Protein AF-A0A4Y9Z5C4-F1 (afdb_monomer_lite)

Sequence (108 aa):
MASADLVLRWVYPPEDTNPDRRTFNIIQIVEESPEPVEMYKFQHPNTGTNTGVTIVSRKNAATQRWEPAIQIDWLSDHTANVGFGTAERVHMRELRKMKKQSSKCGPP

Structure (mmCIF, N/CA/C/O backbone):
data_AF-A0A4Y9Z5C4-F1
#
_entry.id   AF-A0A4Y9Z5C4-F1
#
loop_
_atom_site.group_PDB
_atom_site.id
_atom_site.type_symbol
_atom_site.label_atom_id
_atom_site.label_alt_id
_atom_site.label_comp_id
_atom_site.label_asym_id
_atom_site.label_entity_id
_atom_site.label_seq_id
_atom_site.pdbx_PDB_ins_code
_atom_site.Cartn_x
_atom_site.Cartn_y
_atom_site.Cartn_z
_atom_site.occupancy
_atom_site.B_iso_or_equiv
_atom_site.auth_seq_id
_atom_site.auth_comp_id
_atom_site.auth_asym_id
_atom_site.auth_atom_id
_atom_site.pdbx_PDB_model_num
ATOM 1 N N . MET A 1 1 ? -3.571 -3.874 31.826 1.00 38.16 1 MET A N 1
ATOM 2 C CA . MET A 1 1 ? -4.755 -3.664 30.971 1.00 38.16 1 MET A CA 1
ATOM 3 C C . MET A 1 1 ? -4.711 -4.730 29.897 1.00 38.16 1 MET A C 1
ATOM 5 O O . MET A 1 1 ? -3.664 -4.858 29.275 1.00 38.16 1 MET A O 1
ATOM 9 N N . ALA A 1 2 ? -5.752 -5.550 29.756 1.00 46.72 2 ALA A N 1
ATOM 10 C CA . ALA A 1 2 ? -5.833 -6.469 28.624 1.00 46.72 2 ALA A CA 1
ATOM 11 C C . ALA A 1 2 ? -5.904 -5.610 27.355 1.00 46.72 2 ALA A C 1
ATOM 13 O O . ALA A 1 2 ? -6.777 -4.749 27.257 1.00 46.72 2 ALA A O 1
ATOM 14 N N . SER A 1 3 ? -4.932 -5.747 26.454 1.00 58.12 3 SER A N 1
ATOM 15 C CA . SER A 1 3 ? -5.020 -5.098 25.149 1.00 58.12 3 SER A CA 1
ATOM 16 C C . SER A 1 3 ? -6.223 -5.695 24.433 1.00 58.12 3 SER A C 1
ATOM 18 O O . SER A 1 3 ? -6.284 -6.914 24.300 1.00 58.12 3 SER A O 1
ATOM 20 N N . ALA A 1 4 ? -7.173 -4.867 24.005 1.00 71.69 4 ALA A N 1
ATOM 21 C CA . ALA A 1 4 ? -8.221 -5.337 23.111 1.00 71.69 4 ALA A CA 1
ATOM 22 C C . ALA A 1 4 ? -7.567 -5.882 21.831 1.00 71.69 4 ALA A C 1
ATOM 24 O O . ALA A 1 4 ? -6.656 -5.248 21.283 1.00 71.69 4 ALA A O 1
ATOM 25 N N . ASP A 1 5 ? -8.000 -7.057 21.384 1.00 81.38 5 ASP A N 1
ATOM 26 C CA . ASP A 1 5 ? -7.464 -7.670 20.175 1.00 81.38 5 ASP A CA 1
ATOM 27 C C . ASP A 1 5 ? -7.837 -6.824 18.952 1.00 81.38 5 ASP A C 1
ATOM 29 O O . ASP A 1 5 ? -8.991 -6.454 18.734 1.00 81.38 5 ASP A O 1
ATOM 33 N N . LEU A 1 6 ? -6.837 -6.494 18.132 1.00 84.38 6 LEU A N 1
ATOM 34 C CA . LEU A 1 6 ? -7.045 -5.755 16.892 1.00 84.38 6 LEU A CA 1
ATOM 35 C C . LEU A 1 6 ? -7.343 -6.742 15.759 1.00 84.38 6 LEU A C 1
ATOM 37 O O . LEU A 1 6 ? -6.433 -7.375 15.220 1.00 84.38 6 LEU A O 1
ATOM 41 N N . VAL A 1 7 ? -8.611 -6.845 15.363 1.00 90.25 7 VAL A N 1
ATOM 42 C CA . VAL A 1 7 ? -9.024 -7.685 14.233 1.00 90.25 7 VAL A CA 1
ATOM 43 C C . VAL A 1 7 ? -9.019 -6.860 12.948 1.00 90.25 7 VAL A C 1
ATOM 45 O O . VAL A 1 7 ? -9.809 -5.931 12.782 1.00 90.25 7 VAL A O 1
ATOM 48 N N . LEU A 1 8 ? -8.133 -7.207 12.015 1.00 92.56 8 LEU A N 1
ATOM 49 C CA . LEU A 1 8 ? -8.051 -6.583 10.694 1.00 92.56 8 LEU A CA 1
ATOM 50 C C . LEU A 1 8 ? -8.609 -7.514 9.621 1.00 92.56 8 LEU A C 1
ATOM 52 O O . LEU A 1 8 ? -8.365 -8.720 9.637 1.00 92.56 8 LEU A O 1
ATOM 56 N N . ARG A 1 9 ? -9.327 -6.943 8.654 1.00 93.75 9 ARG A N 1
ATOM 57 C CA . ARG A 1 9 ? -9.855 -7.653 7.489 1.00 93.75 9 ARG A CA 1
ATOM 58 C C . ARG A 1 9 ? -9.365 -7.001 6.201 1.00 93.75 9 ARG A C 1
ATOM 60 O O . ARG A 1 9 ? -9.500 -5.793 6.013 1.00 93.75 9 ARG A O 1
ATOM 67 N N . TRP A 1 10 ? -8.841 -7.833 5.306 1.00 95.06 10 TRP A N 1
ATOM 68 C CA . TRP A 1 10 ? -8.432 -7.460 3.957 1.00 95.06 10 TRP A CA 1
ATOM 69 C C . TRP A 1 10 ? -9.608 -7.679 3.014 1.00 95.06 10 TRP A C 1
ATOM 71 O O . TRP A 1 10 ? -10.166 -8.773 2.957 1.00 95.06 10 TRP A O 1
ATOM 81 N N . VAL A 1 11 ? -10.005 -6.626 2.308 1.00 94.25 11 VAL A N 1
ATOM 82 C CA . VAL A 1 11 ? -11.149 -6.633 1.395 1.00 94.25 11 VAL A CA 1
ATOM 83 C C . VAL A 1 11 ? -10.642 -6.364 -0.010 1.00 94.25 11 VAL A C 1
ATOM 85 O O . VAL A 1 11 ? -10.153 -5.273 -0.300 1.00 94.25 11 VAL A O 1
ATOM 88 N N . TYR A 1 12 ? -10.759 -7.365 -0.871 1.00 92.06 12 TYR A N 1
ATOM 89 C CA . TYR A 1 12 ? -10.395 -7.266 -2.278 1.00 92.06 12 TYR A CA 1
ATOM 90 C C . TYR A 1 12 ? -11.619 -6.848 -3.103 1.00 92.06 12 TYR A C 1
ATOM 92 O O . TYR A 1 12 ? -12.742 -7.215 -2.742 1.00 92.06 12 TYR A O 1
ATOM 100 N N . PRO A 1 13 ? -11.438 -6.058 -4.174 1.00 88.81 13 PRO A N 1
ATOM 101 C CA . PRO A 1 13 ? -12.516 -5.779 -5.109 1.00 88.81 13 PRO A CA 1
ATOM 102 C C . PRO A 1 13 ? -12.970 -7.073 -5.813 1.00 88.81 13 PRO A C 1
ATOM 104 O O . PRO A 1 13 ? -12.198 -8.032 -5.890 1.00 88.81 13 PRO A O 1
ATOM 107 N N . PRO A 1 14 ? -14.202 -7.102 -6.347 1.00 87.00 14 PRO A N 1
ATOM 108 C CA . PRO A 1 14 ? -14.648 -8.172 -7.234 1.00 87.00 14 PRO A CA 1
ATOM 109 C C . PRO A 1 14 ? -13.709 -8.334 -8.442 1.00 87.00 14 PRO A C 1
ATOM 111 O O . PRO A 1 14 ? -13.205 -7.337 -8.976 1.00 87.00 14 PRO A O 1
ATOM 114 N N . GLU A 1 15 ? -13.474 -9.579 -8.874 1.00 80.81 15 GLU A N 1
ATOM 115 C CA . GLU A 1 15 ? -12.528 -9.901 -9.960 1.00 80.81 15 GLU A CA 1
ATOM 116 C C . GLU A 1 15 ? -12.898 -9.227 -11.291 1.00 80.81 15 GLU A C 1
ATOM 118 O O . GLU A 1 15 ? -12.019 -8.866 -12.071 1.00 80.81 15 GLU A O 1
ATOM 123 N N . ASP A 1 16 ? -14.190 -8.998 -11.520 1.00 80.44 16 ASP A N 1
ATOM 124 C CA . ASP A 1 16 ? -14.749 -8.296 -12.677 1.00 80.44 16 ASP A CA 1
ATOM 125 C C . ASP A 1 16 ? -14.403 -6.798 -12.716 1.00 80.44 16 ASP A C 1
ATOM 127 O O . ASP A 1 16 ? -14.379 -6.203 -13.793 1.00 80.44 16 ASP A O 1
ATOM 131 N N . THR A 1 17 ? -14.102 -6.181 -11.568 1.00 81.19 17 THR A N 1
ATOM 132 C CA . THR A 1 17 ? -13.799 -4.744 -11.482 1.00 81.19 17 THR A CA 1
ATOM 133 C C . THR A 1 17 ? -12.297 -4.467 -11.544 1.00 81.19 17 THR A C 1
ATOM 135 O O . THR A 1 17 ? -11.846 -3.604 -12.299 1.00 81.19 17 THR A O 1
ATOM 138 N N . ASN A 1 18 ? -11.503 -5.165 -10.727 1.00 78.25 18 ASN A N 1
ATOM 139 C CA . ASN A 1 18 ? -10.045 -5.075 -10.766 1.00 78.25 18 ASN A CA 1
ATOM 140 C C . ASN A 1 18 ? -9.433 -6.389 -10.253 1.00 78.25 18 ASN A C 1
ATOM 142 O O . ASN A 1 18 ? -9.411 -6.603 -9.041 1.00 78.25 18 ASN A O 1
ATOM 146 N N . PRO A 1 19 ? -8.912 -7.254 -11.139 1.00 79.38 19 PRO A N 1
ATOM 147 C CA . PRO A 1 19 ? -8.345 -8.539 -10.738 1.00 79.38 19 PRO A CA 1
ATOM 148 C C . PRO A 1 19 ? -6.978 -8.404 -10.044 1.00 79.38 19 PRO A C 1
ATOM 150 O O . PRO A 1 19 ? -6.445 -9.392 -9.532 1.00 79.38 19 PRO A O 1
ATOM 153 N N . ASP A 1 20 ? -6.374 -7.208 -10.027 1.00 85.81 20 ASP A N 1
ATOM 154 C CA . ASP A 1 20 ? -5.058 -7.016 -9.432 1.00 85.81 20 ASP A CA 1
ATOM 155 C C . ASP A 1 20 ? -5.118 -7.091 -7.899 1.00 85.81 20 ASP A C 1
ATOM 157 O O . ASP A 1 20 ? -5.675 -6.227 -7.216 1.00 85.81 20 ASP A O 1
ATOM 161 N N . ARG A 1 21 ? -4.457 -8.113 -7.344 1.00 86.81 21 ARG A N 1
ATOM 162 C CA . ARG A 1 21 ? -4.384 -8.388 -5.899 1.00 86.81 21 ARG A CA 1
ATOM 16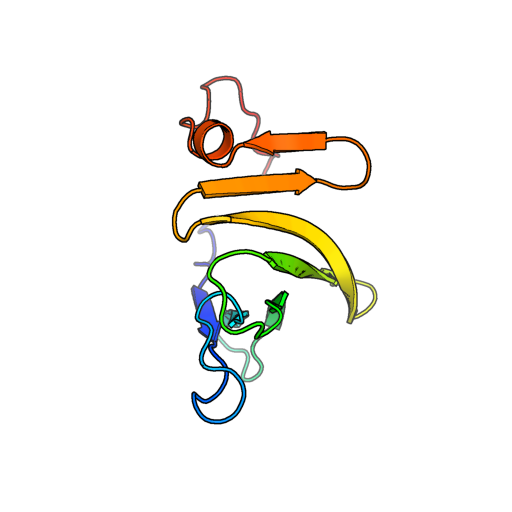3 C C . ARG A 1 21 ? -3.660 -7.309 -5.089 1.00 86.81 21 ARG A C 1
ATOM 165 O O . ARG A 1 21 ? -3.690 -7.352 -3.862 1.00 86.81 21 ARG A O 1
ATOM 172 N N . ARG A 1 22 ? -2.989 -6.354 -5.732 1.00 89.25 22 ARG A N 1
ATOM 173 C CA . ARG A 1 22 ? -2.380 -5.176 -5.095 1.00 89.25 22 ARG A CA 1
ATOM 174 C C . ARG A 1 22 ? -3.412 -4.070 -4.858 1.00 89.25 22 ARG A C 1
ATOM 176 O O . ARG A 1 22 ? -3.102 -3.101 -4.170 1.00 89.25 22 ARG A O 1
ATOM 183 N N . THR A 1 23 ? -4.630 -4.221 -5.380 1.00 91.81 23 THR A N 1
ATOM 184 C CA . THR A 1 23 ? -5.778 -3.370 -5.062 1.00 91.81 23 THR A CA 1
ATOM 185 C C . THR A 1 23 ? -6.615 -4.030 -3.976 1.00 91.81 23 THR A C 1
ATOM 187 O O . THR A 1 23 ? -7.230 -5.067 -4.200 1.00 91.81 23 THR A O 1
ATOM 190 N N . PHE A 1 24 ? -6.636 -3.444 -2.783 1.00 94.38 24 PHE A N 1
ATOM 191 C CA . PHE A 1 24 ? -7.419 -3.941 -1.651 1.00 94.38 24 PHE A CA 1
ATOM 192 C C . PHE A 1 24 ? -7.569 -2.867 -0.573 1.00 94.38 24 PHE A C 1
ATOM 194 O O . PHE A 1 24 ? -6.813 -1.896 -0.522 1.00 94.38 24 PHE A O 1
ATOM 201 N N . ASN A 1 25 ? -8.521 -3.066 0.331 1.00 95.00 25 ASN A N 1
ATOM 202 C CA . ASN A 1 25 ? -8.736 -2.216 1.495 1.00 95.00 25 ASN A CA 1
ATOM 203 C C . ASN A 1 25 ? -8.420 -2.991 2.776 1.00 95.00 25 ASN A C 1
ATOM 205 O O . ASN A 1 25 ? -8.618 -4.204 2.843 1.00 95.00 25 ASN A O 1
ATOM 209 N N . ILE A 1 26 ? -7.971 -2.282 3.808 1.00 94.81 26 ILE A N 1
ATOM 210 C CA . ILE A 1 26 ? -7.833 -2.813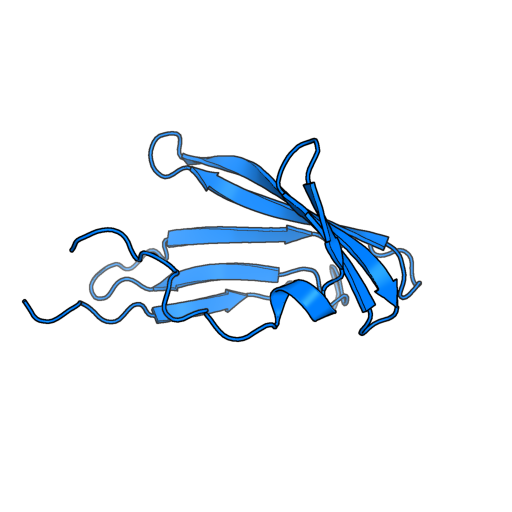 5.165 1.00 94.81 26 ILE A CA 1
ATOM 211 C C . ILE A 1 26 ? -8.856 -2.106 6.041 1.00 94.81 26 ILE A C 1
ATOM 213 O O . ILE A 1 26 ? -8.865 -0.873 6.126 1.00 94.81 26 ILE A O 1
ATOM 217 N N . ILE A 1 27 ? -9.693 -2.898 6.700 1.00 94.88 27 ILE A N 1
ATOM 218 C CA . ILE A 1 27 ? -10.681 -2.423 7.663 1.00 94.88 27 ILE A CA 1
ATOM 219 C C . ILE A 1 27 ? -10.438 -3.082 9.022 1.00 94.88 27 ILE A C 1
ATOM 221 O O . ILE A 1 27 ? -10.006 -4.233 9.089 1.00 94.88 27 ILE A O 1
ATOM 225 N N . GLN A 1 28 ? -10.729 -2.363 10.095 1.00 91.88 28 GLN A N 1
ATOM 226 C CA . GLN A 1 28 ? -10.742 -2.881 11.454 1.00 91.88 28 GLN A CA 1
ATOM 227 C C . GLN A 1 28 ? -12.155 -3.336 11.812 1.00 91.88 28 GLN A C 1
ATOM 229 O O . GLN A 1 28 ? -13.130 -2.618 11.582 1.00 91.88 28 GLN A O 1
ATOM 234 N N . ILE A 1 29 ? -12.256 -4.529 12.388 1.00 90.25 29 ILE A N 1
ATOM 235 C CA . ILE A 1 29 ? -13.480 -5.036 12.997 1.00 90.25 29 ILE A CA 1
ATOM 236 C C . ILE A 1 29 ? -13.396 -4.705 14.484 1.00 90.25 29 ILE A C 1
ATOM 238 O O . ILE A 1 29 ? -12.465 -5.133 15.163 1.00 90.25 29 ILE A O 1
ATOM 242 N N . VAL A 1 30 ? -14.335 -3.897 14.964 1.00 86.69 30 VAL A N 1
ATOM 243 C CA . VAL A 1 30 ? -14.433 -3.527 16.376 1.00 86.69 30 VAL A CA 1
ATOM 244 C C . VAL A 1 30 ? -15.518 -4.399 16.990 1.00 86.69 30 VAL A C 1
ATOM 246 O O . VAL A 1 30 ? -16.642 -4.422 16.490 1.00 86.69 30 VAL A O 1
ATOM 249 N N . GLU A 1 31 ? -15.163 -5.150 18.031 1.00 77.25 31 GLU A N 1
ATOM 250 C CA . GLU A 1 31 ? -16.127 -5.942 18.794 1.00 77.25 31 GLU A CA 1
ATOM 251 C C . GLU A 1 31 ? -17.235 -5.012 19.313 1.00 77.25 31 GLU A C 1
ATOM 253 O O . GLU A 1 31 ? -16.959 -3.881 19.705 1.00 77.25 31 GLU A O 1
ATOM 258 N N . GLU A 1 32 ? -18.494 -5.449 19.228 1.00 80.19 32 GLU A N 1
ATOM 259 C CA . GLU A 1 32 ? -19.691 -4.660 19.583 1.00 80.19 32 GLU A CA 1
ATOM 260 C C . GLU A 1 32 ? -20.054 -3.489 18.642 1.00 80.19 32 GLU A C 1
ATOM 262 O O . GLU A 1 32 ? -21.107 -2.876 18.820 1.00 80.19 32 GLU A O 1
ATOM 267 N N . SER A 1 33 ? -19.270 -3.212 17.590 1.00 80.44 33 SER A N 1
ATOM 268 C CA . SER A 1 33 ? -19.660 -2.268 16.532 1.00 80.44 33 SER A CA 1
ATOM 269 C C . SER A 1 33 ? -20.216 -3.005 15.308 1.00 80.44 33 SER A C 1
ATOM 271 O O . SER A 1 33 ? -19.533 -3.870 14.753 1.00 80.44 33 SER A O 1
ATOM 273 N N . PRO A 1 34 ? -21.412 -2.647 14.806 1.00 78.44 34 PRO A N 1
ATOM 274 C CA . PRO A 1 34 ? -21.910 -3.182 13.539 1.00 78.44 34 PRO A CA 1
ATOM 275 C C . PRO A 1 34 ? -21.145 -2.624 12.328 1.00 78.44 34 PRO A C 1
ATOM 277 O O . PRO A 1 34 ? -21.160 -3.233 11.257 1.00 78.44 34 PRO A O 1
ATOM 280 N N . GLU A 1 35 ? -20.471 -1.481 12.481 1.00 85.00 35 GLU A N 1
ATOM 281 C CA . GLU A 1 35 ? -19.760 -0.811 11.396 1.00 85.00 35 GLU A CA 1
ATOM 282 C C . GLU A 1 35 ? -18.245 -1.042 11.497 1.00 85.00 35 GLU A C 1
ATOM 284 O O . GLU A 1 35 ? -17.636 -0.711 12.523 1.00 85.00 35 GLU A O 1
ATOM 289 N N . PRO A 1 36 ? -17.607 -1.596 10.446 1.00 86.56 36 PRO A N 1
ATOM 290 C CA . PRO A 1 36 ? -16.160 -1.721 10.400 1.00 86.56 36 PRO A CA 1
ATOM 291 C C . PRO A 1 36 ? -15.510 -0.357 10.147 1.00 86.56 36 PRO A C 1
ATOM 293 O O . PRO A 1 36 ? -16.006 0.460 9.371 1.00 86.56 36 PRO A O 1
ATOM 296 N N . VAL A 1 37 ? -14.343 -0.132 10.745 1.00 90.31 37 VAL A N 1
ATOM 297 C CA . VAL A 1 37 ? -13.593 1.116 10.574 1.00 90.31 37 VAL A CA 1
ATOM 298 C C . VAL A 1 37 ? -12.622 0.966 9.409 1.00 90.31 37 VAL A C 1
ATOM 300 O O . VAL A 1 37 ? -11.692 0.163 9.449 1.00 90.31 37 VAL A O 1
ATOM 303 N N . GLU A 1 38 ? -12.811 1.742 8.348 1.00 92.06 38 GLU A N 1
ATOM 304 C CA . GLU A 1 38 ? -11.870 1.768 7.226 1.00 92.06 38 GLU A CA 1
ATOM 305 C C . GLU A 1 38 ? -10.535 2.405 7.635 1.00 92.06 38 GLU A C 1
ATOM 307 O O . GLU A 1 38 ? -10.516 3.520 8.153 1.00 92.06 38 GLU A O 1
ATOM 312 N N . MET A 1 39 ? -9.415 1.729 7.363 1.00 93.12 39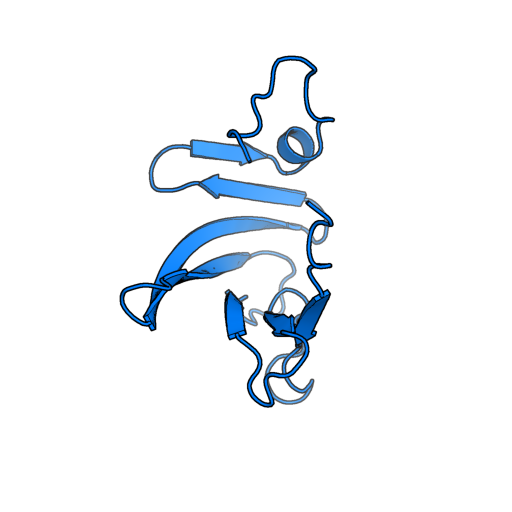 MET A N 1
ATOM 313 C CA . MET A 1 39 ? -8.086 2.201 7.769 1.00 93.12 39 MET A CA 1
ATOM 314 C C . MET A 1 39 ? -7.197 2.561 6.583 1.00 93.12 39 MET A C 1
ATOM 316 O O . MET A 1 39 ? -6.657 3.667 6.521 1.00 93.12 39 MET A O 1
ATOM 320 N N . TYR A 1 40 ? -7.042 1.633 5.637 1.00 95.12 40 TYR A N 1
ATOM 321 C CA . TYR A 1 40 ? -6.134 1.787 4.502 1.00 95.12 40 TYR A CA 1
ATOM 322 C C . TYR A 1 40 ? -6.787 1.368 3.195 1.00 95.12 40 TYR A C 1
ATOM 324 O O . TYR A 1 40 ? -7.613 0.457 3.159 1.00 95.12 40 TYR A O 1
ATOM 332 N N . LYS A 1 41 ? -6.358 2.010 2.114 1.00 94.75 41 LYS A N 1
ATOM 333 C CA . LYS A 1 41 ? -6.774 1.712 0.750 1.00 94.75 41 LYS A CA 1
ATOM 334 C C . LYS A 1 41 ? -5.547 1.621 -0.142 1.00 94.75 41 LYS A C 1
ATOM 336 O O . LYS A 1 41 ? -4.765 2.565 -0.206 1.00 94.75 41 LYS A O 1
ATOM 341 N N . PHE A 1 42 ? -5.394 0.494 -0.822 1.00 94.56 42 PHE A N 1
ATOM 342 C CA . PHE A 1 42 ? -4.344 0.227 -1.794 1.00 94.56 42 PHE A CA 1
ATOM 343 C C . PHE A 1 42 ? -4.975 0.241 -3.179 1.00 94.56 42 PHE A C 1
ATOM 345 O O . PHE A 1 42 ? -5.962 -0.454 -3.423 1.00 94.56 42 PHE A O 1
ATOM 352 N N . GLN A 1 43 ? -4.432 1.054 -4.079 1.00 92.94 43 GLN A N 1
ATOM 353 C CA . GLN A 1 43 ? -4.923 1.167 -5.449 1.00 92.94 43 GLN A CA 1
ATOM 354 C C . GLN A 1 43 ? -3.774 0.945 -6.417 1.00 92.94 43 GLN A C 1
ATOM 356 O O . GLN A 1 43 ? -2.844 1.752 -6.466 1.00 92.94 43 GLN A O 1
ATOM 361 N N . HIS A 1 44 ? -3.853 -0.143 -7.181 1.00 90.56 44 HIS A N 1
ATOM 362 C CA . HIS A 1 44 ? -2.934 -0.431 -8.270 1.00 90.56 44 HIS A CA 1
ATOM 363 C C . HIS A 1 44 ? -3.631 -0.185 -9.614 1.00 90.56 44 HIS A C 1
ATOM 365 O O . HIS A 1 44 ? -4.757 -0.660 -9.807 1.00 90.56 44 HIS A O 1
ATOM 371 N N . PRO A 1 45 ? -3.012 0.564 -10.543 1.00 86.50 45 PRO A N 1
ATOM 372 C CA . PRO A 1 45 ? -3.559 0.727 -11.878 1.00 86.50 45 PRO A CA 1
ATOM 373 C C . PRO A 1 45 ? -3.513 -0.620 -12.605 1.00 86.50 45 PRO A C 1
ATOM 375 O O . PRO A 1 45 ? -2.477 -1.277 -12.637 1.00 86.50 45 PRO A O 1
ATOM 378 N N . ASN A 1 46 ? -4.631 -1.028 -13.202 1.00 77.56 46 ASN A N 1
ATOM 379 C CA . ASN A 1 46 ? -4.678 -2.245 -14.004 1.00 77.56 46 ASN A CA 1
ATOM 380 C C . ASN A 1 46 ? -4.079 -1.962 -15.390 1.00 77.56 46 ASN A C 1
ATOM 382 O O . ASN A 1 46 ? -4.791 -1.601 -16.325 1.00 77.56 46 ASN A O 1
ATOM 386 N N . THR A 1 47 ? -2.754 -2.052 -15.501 1.00 72.38 47 THR A N 1
ATOM 387 C CA . THR A 1 47 ? -2.022 -1.817 -16.757 1.00 72.38 47 THR A CA 1
ATOM 388 C C . THR A 1 47 ? -1.760 -3.101 -17.546 1.00 72.38 47 THR A C 1
ATOM 390 O O . THR A 1 47 ? -1.151 -3.040 -18.611 1.00 72.38 47 THR A O 1
ATOM 393 N N . GLY A 1 48 ? -2.183 -4.268 -17.039 1.00 72.50 48 GLY A N 1
ATOM 394 C CA . GLY A 1 48 ? -1.854 -5.576 -17.621 1.00 72.50 48 GLY A CA 1
ATOM 395 C C . GLY A 1 48 ? -0.365 -5.941 -17.533 1.00 72.50 48 GLY A C 1
ATOM 396 O O . GLY A 1 48 ? 0.074 -6.908 -18.151 1.00 72.50 48 GLY A O 1
ATOM 397 N N . THR A 1 49 ? 0.419 -5.164 -16.782 1.00 76.38 49 THR A N 1
ATOM 398 C CA . THR A 1 49 ? 1.853 -5.362 -16.568 1.00 76.38 49 THR A CA 1
ATOM 399 C C . THR A 1 49 ? 2.139 -5.524 -15.086 1.00 76.38 49 THR A C 1
ATOM 401 O O . THR A 1 49 ? 1.506 -4.892 -14.250 1.00 76.38 49 THR A O 1
ATOM 404 N N . ASN A 1 50 ? 3.170 -6.294 -14.748 1.00 75.94 50 ASN A N 1
ATOM 405 C CA . ASN A 1 50 ? 3.538 -6.531 -13.347 1.00 75.94 50 ASN A CA 1
ATOM 406 C C . ASN A 1 50 ? 4.279 -5.337 -12.712 1.00 75.94 50 ASN A C 1
ATOM 408 O O . ASN A 1 50 ? 4.619 -5.370 -11.526 1.00 75.94 50 ASN A O 1
ATOM 412 N N . THR A 1 51 ? 4.528 -4.282 -13.489 1.00 84.12 51 THR A N 1
ATOM 413 C CA . THR A 1 51 ? 5.093 -2.997 -13.073 1.00 84.12 51 THR A CA 1
ATOM 414 C C . THR A 1 51 ? 3.993 -1.960 -12.891 1.00 84.12 51 THR A C 1
ATOM 416 O O . THR A 1 51 ? 2.967 -2.004 -13.563 1.00 84.12 51 THR A O 1
ATOM 419 N N . GLY A 1 52 ? 4.219 -0.998 -12.002 1.00 87.50 52 GLY A N 1
ATOM 420 C CA . GLY A 1 52 ? 3.264 0.078 -11.772 1.00 87.50 52 GLY A CA 1
ATOM 421 C C . GLY A 1 52 ? 3.398 0.685 -10.387 1.00 87.50 52 GLY A C 1
ATOM 422 O O . GLY A 1 52 ? 4.129 0.187 -9.531 1.00 87.50 52 GLY A O 1
ATOM 423 N N . VAL A 1 53 ? 2.661 1.765 -10.164 1.00 91.12 53 VAL A N 1
ATOM 424 C CA . VAL A 1 53 ? 2.674 2.495 -8.899 1.00 91.12 53 VAL A CA 1
ATOM 425 C C . VAL A 1 53 ? 1.414 2.164 -8.117 1.00 91.12 53 VAL A C 1
ATOM 427 O O . VAL A 1 53 ? 0.314 2.456 -8.571 1.00 91.12 53 VAL A O 1
ATOM 430 N N . THR A 1 54 ? 1.563 1.581 -6.929 1.00 92.88 54 THR A N 1
ATOM 431 C CA . THR A 1 54 ? 0.440 1.436 -5.990 1.00 92.88 54 THR A CA 1
ATOM 432 C C . THR A 1 54 ? 0.400 2.638 -5.076 1.00 92.88 54 THR A C 1
ATOM 434 O O . THR A 1 54 ? 1.378 2.921 -4.381 1.00 92.88 54 THR A O 1
ATOM 437 N N . ILE A 1 55 ? -0.735 3.322 -5.051 1.00 93.50 55 ILE A N 1
ATOM 438 C CA . ILE A 1 55 ? -0.974 4.412 -4.113 1.00 93.50 55 ILE A CA 1
ATOM 439 C C . ILE A 1 55 ? -1.643 3.819 -2.880 1.00 93.50 55 ILE A C 1
ATOM 441 O O . ILE A 1 55 ? -2.649 3.113 -2.984 1.00 93.50 55 ILE A O 1
ATOM 445 N N . VAL A 1 56 ? -1.071 4.102 -1.714 1.00 94.62 56 VAL A N 1
ATOM 446 C CA . VAL A 1 56 ? -1.631 3.719 -0.424 1.00 94.62 56 VAL A CA 1
ATOM 447 C C . VAL A 1 56 ? -2.163 4.968 0.254 1.00 94.62 56 VAL A C 1
ATOM 449 O O . VAL A 1 56 ? -1.410 5.893 0.575 1.00 94.62 56 VAL A O 1
ATOM 452 N N . SER A 1 57 ? -3.463 4.983 0.504 1.00 94.88 57 SER A N 1
ATOM 453 C CA . SER A 1 57 ? -4.124 6.025 1.275 1.00 94.88 57 SER A CA 1
ATOM 454 C C . SER A 1 57 ? -4.476 5.515 2.666 1.00 94.88 57 SER A C 1
ATOM 456 O O . SER A 1 57 ? -4.865 4.360 2.834 1.00 94.88 57 SER A O 1
ATOM 458 N N . ARG A 1 58 ? -4.362 6.384 3.668 1.00 94.19 58 ARG A N 1
ATOM 459 C CA . ARG A 1 58 ? -4.832 6.141 5.036 1.00 94.19 58 ARG A CA 1
ATOM 460 C C . ARG A 1 58 ? -6.065 6.993 5.313 1.00 94.19 58 ARG A C 1
ATOM 462 O O . ARG A 1 58 ? -6.135 8.126 4.834 1.00 94.19 58 ARG A O 1
ATOM 469 N N . LYS A 1 59 ? -7.014 6.483 6.093 1.00 92.88 59 LYS A N 1
ATOM 470 C CA . LYS A 1 59 ? -8.148 7.278 6.568 1.00 92.88 59 LYS A CA 1
ATOM 471 C C . LYS A 1 59 ? -7.736 8.030 7.827 1.00 92.88 59 LYS A C 1
ATOM 473 O O . LYS A 1 59 ? -7.275 7.435 8.798 1.00 92.88 59 LYS A O 1
ATOM 478 N N . ASN A 1 60 ? -7.862 9.350 7.805 1.00 90.00 60 ASN A N 1
ATOM 479 C CA . ASN A 1 60 ? -7.601 10.180 8.971 1.00 90.00 60 ASN A CA 1
ATOM 480 C C . ASN A 1 60 ? -8.793 10.078 9.933 1.00 90.00 60 ASN A C 1
ATOM 482 O O . ASN A 1 60 ? -9.911 10.436 9.569 1.00 90.00 60 ASN A O 1
ATOM 486 N N . ALA A 1 61 ? -8.560 9.604 11.158 1.00 85.75 61 ALA A N 1
ATOM 487 C CA . ALA A 1 61 ? -9.625 9.400 12.141 1.00 85.75 61 ALA A CA 1
ATOM 488 C C . ALA A 1 61 ? -10.318 10.709 12.566 1.00 85.75 61 ALA A C 1
ATOM 490 O O . ALA A 1 61 ? -11.513 10.699 12.854 1.00 85.75 61 ALA A O 1
ATOM 491 N N . ALA A 1 62 ? -9.599 11.837 12.562 1.00 89.81 62 ALA A N 1
ATOM 492 C CA . ALA A 1 62 ? -10.144 13.133 12.958 1.00 89.81 62 ALA A CA 1
ATOM 493 C C . ALA A 1 62 ? -10.970 13.789 11.841 1.00 89.81 62 ALA A C 1
ATOM 495 O O . ALA A 1 62 ? -12.016 14.369 12.108 1.00 89.81 62 ALA A O 1
ATOM 496 N N . THR A 1 63 ? -10.514 13.707 10.587 1.00 90.81 63 THR A N 1
ATOM 497 C CA . THR A 1 63 ? -11.175 14.386 9.453 1.00 90.81 63 THR A CA 1
ATOM 498 C C . THR A 1 63 ? -12.070 13.468 8.623 1.00 90.81 63 THR A C 1
ATOM 500 O O . THR A 1 63 ? -12.807 13.956 7.769 1.00 90.81 63 THR A O 1
ATOM 503 N N . GLN A 1 64 ? -11.994 12.151 8.844 1.00 88.69 64 GLN A N 1
ATOM 504 C CA . GLN A 1 64 ? -12.656 11.098 8.063 1.00 88.69 64 GLN A CA 1
ATOM 505 C C . GLN A 1 64 ? -12.321 11.127 6.560 1.00 88.69 64 GLN A C 1
ATOM 507 O O . GLN A 1 64 ? -13.034 10.547 5.741 1.00 88.69 64 GLN A O 1
ATOM 512 N N . ARG A 1 65 ? -11.214 11.779 6.179 1.00 92.75 65 ARG A N 1
ATOM 513 C CA . ARG A 1 65 ? -10.749 11.890 4.789 1.00 92.75 65 ARG A CA 1
ATOM 514 C C . ARG A 1 65 ? -9.623 10.907 4.494 1.00 92.75 65 ARG A C 1
ATOM 516 O O . ARG A 1 65 ? -8.823 10.574 5.367 1.00 92.75 65 ARG A O 1
ATOM 523 N N . TRP A 1 66 ? -9.556 10.478 3.238 1.00 92.69 66 TRP A N 1
ATOM 524 C CA . TRP A 1 66 ? -8.447 9.688 2.717 1.00 92.69 66 TRP A CA 1
ATOM 525 C C . TRP A 1 66 ? -7.268 10.593 2.374 1.00 92.69 66 TRP A C 1
ATOM 527 O O . TRP A 1 66 ? -7.409 11.551 1.618 1.00 92.69 66 TRP A O 1
ATOM 537 N N . GLU A 1 67 ? -6.102 10.263 2.914 1.00 92.56 67 GLU A N 1
ATOM 538 C CA . GLU A 1 67 ? -4.850 10.973 2.671 1.00 92.56 67 GLU A CA 1
ATOM 539 C C . GLU A 1 67 ? -3.837 10.023 2.030 1.00 92.56 67 GLU A C 1
ATOM 541 O O . GLU A 1 67 ? -3.709 8.884 2.493 1.00 92.56 67 GLU A O 1
ATOM 546 N N . PRO A 1 68 ? -3.087 10.452 1.001 1.00 89.81 68 PRO A N 1
ATOM 547 C CA . PRO A 1 68 ? -1.977 9.661 0.487 1.00 89.81 68 PRO A CA 1
ATOM 548 C C . PRO A 1 68 ? -0.912 9.513 1.580 1.00 89.81 68 PRO A C 1
ATOM 550 O O . PRO A 1 68 ? -0.476 10.497 2.175 1.00 89.81 68 PRO A O 1
ATOM 553 N N . ALA A 1 69 ? -0.513 8.276 1.859 1.00 88.94 69 ALA A N 1
ATOM 554 C CA . ALA A 1 69 ? 0.439 7.959 2.919 1.00 88.94 69 ALA A CA 1
ATOM 555 C C . ALA A 1 69 ? 1.738 7.371 2.363 1.00 88.94 69 ALA A C 1
ATOM 557 O O . ALA A 1 69 ? 2.826 7.778 2.768 1.00 88.94 69 ALA A O 1
ATOM 558 N N . ILE A 1 70 ? 1.621 6.395 1.461 1.00 91.00 70 ILE A N 1
ATOM 559 C CA . ILE A 1 70 ? 2.749 5.620 0.941 1.00 91.00 70 ILE A CA 1
ATOM 560 C C . ILE A 1 70 ? 2.556 5.415 -0.561 1.00 91.00 70 ILE A C 1
ATOM 562 O O . ILE A 1 70 ? 1.432 5.271 -1.044 1.00 91.00 70 ILE A O 1
ATOM 566 N N . GLN A 1 71 ? 3.664 5.372 -1.291 1.00 92.75 71 GLN A N 1
ATOM 567 C CA . GLN A 1 71 ? 3.697 4.974 -2.692 1.00 92.75 71 GLN A CA 1
ATOM 568 C C . GLN A 1 71 ? 4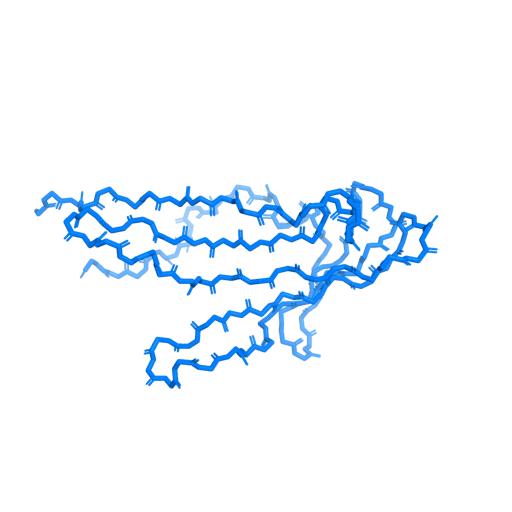.567 3.724 -2.846 1.00 92.75 71 GLN A C 1
ATOM 570 O O . GLN A 1 71 ? 5.638 3.648 -2.253 1.00 92.75 71 GLN A O 1
ATOM 575 N N . ILE A 1 72 ? 4.126 2.733 -3.620 1.00 92.56 72 ILE A N 1
ATOM 576 C CA . ILE A 1 72 ? 4.899 1.514 -3.890 1.00 92.56 72 ILE A CA 1
ATOM 577 C C . ILE A 1 72 ? 5.152 1.421 -5.391 1.00 92.56 72 ILE A C 1
ATOM 579 O O . ILE A 1 72 ? 4.232 1.147 -6.161 1.00 92.56 72 ILE A O 1
ATOM 583 N N . ASP A 1 73 ? 6.400 1.632 -5.789 1.00 93.00 73 ASP A N 1
ATOM 584 C CA . ASP A 1 73 ? 6.867 1.553 -7.168 1.00 93.00 73 ASP A CA 1
ATOM 585 C C . ASP A 1 73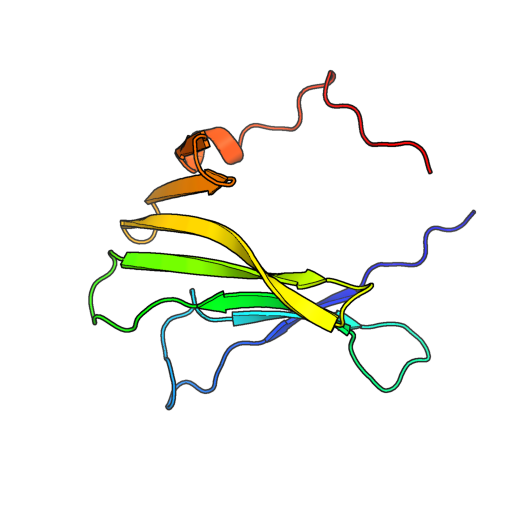 ? 7.334 0.121 -7.461 1.00 93.00 73 ASP A C 1
ATOM 587 O O . ASP A 1 73 ? 8.441 -0.280 -7.082 1.00 93.00 73 ASP A O 1
ATOM 591 N N . TRP A 1 74 ? 6.479 -0.670 -8.107 1.00 91.62 74 TRP A N 1
ATOM 592 C CA . TRP A 1 74 ? 6.756 -2.067 -8.435 1.00 91.62 74 TRP A CA 1
ATOM 593 C C . TRP A 1 74 ? 7.661 -2.185 -9.660 1.00 91.62 74 TRP A C 1
ATOM 595 O O . TRP A 1 74 ? 7.348 -1.683 -10.740 1.00 91.62 74 TRP A O 1
ATOM 605 N N . LEU A 1 75 ? 8.768 -2.905 -9.478 1.00 89.50 75 LEU A N 1
ATOM 606 C CA . LEU A 1 75 ? 9.710 -3.299 -10.528 1.00 89.50 75 LEU A CA 1
ATOM 607 C C . LEU A 1 75 ? 9.367 -4.692 -11.089 1.00 89.50 75 LEU A C 1
ATOM 609 O O . LEU A 1 75 ? 9.704 -5.001 -12.227 1.00 89.50 75 LEU A O 1
ATOM 613 N N . SER A 1 76 ? 8.715 -5.535 -10.283 1.00 86.75 76 SER A N 1
ATOM 614 C CA . SER A 1 76 ? 8.211 -6.875 -10.620 1.00 86.75 76 SER A CA 1
ATOM 615 C C . SER A 1 76 ? 7.146 -7.300 -9.597 1.00 86.75 76 SER A C 1
ATOM 617 O O . SER A 1 76 ? 6.836 -6.535 -8.688 1.00 86.75 76 SER A O 1
ATOM 619 N N . ASP A 1 77 ? 6.643 -8.538 -9.654 1.00 83.81 77 ASP A N 1
ATOM 620 C CA . ASP A 1 77 ? 5.700 -9.078 -8.650 1.00 83.81 77 ASP A CA 1
ATOM 621 C C . ASP A 1 77 ? 6.244 -9.189 -7.231 1.00 83.81 77 ASP A C 1
ATOM 623 O O . ASP A 1 77 ? 5.490 -9.298 -6.262 1.00 83.81 77 ASP A O 1
ATOM 627 N N . HIS A 1 78 ? 7.564 -9.191 -7.092 1.00 83.62 78 HIS A N 1
ATOM 628 C CA . HIS A 1 78 ? 8.222 -9.469 -5.819 1.00 83.62 78 HIS A CA 1
ATOM 629 C C . HIS A 1 78 ? 9.217 -8.386 -5.421 1.00 83.62 78 HIS A C 1
ATOM 631 O O . HIS A 1 78 ? 9.842 -8.476 -4.365 1.00 83.62 78 HIS A O 1
ATOM 637 N N . THR A 1 79 ? 9.404 -7.374 -6.266 1.00 89.50 79 THR A N 1
ATOM 638 C CA . THR A 1 79 ? 10.408 -6.331 -6.079 1.00 89.50 79 THR A CA 1
ATOM 639 C C . THR A 1 79 ? 9.764 -4.970 -6.270 1.00 89.50 79 THR A C 1
ATOM 641 O O . THR A 1 79 ? 9.127 -4.709 -7.288 1.00 89.50 79 THR A O 1
ATOM 644 N N . ALA A 1 80 ? 9.943 -4.093 -5.287 1.00 91.69 80 ALA A N 1
ATOM 645 C CA . ALA A 1 80 ? 9.449 -2.728 -5.343 1.00 91.69 80 ALA A CA 1
ATOM 646 C C . ALA A 1 80 ? 10.314 -1.795 -4.503 1.00 91.69 80 ALA A C 1
ATOM 648 O O . ALA A 1 80 ? 11.004 -2.231 -3.575 1.00 91.69 80 ALA A O 1
ATOM 649 N N . ASN A 1 81 ? 10.205 -0.506 -4.792 1.00 92.56 81 ASN A N 1
ATOM 650 C CA . ASN A 1 81 ? 10.644 0.561 -3.908 1.00 92.56 81 ASN A CA 1
ATOM 651 C C . ASN A 1 81 ? 9.421 1.173 -3.231 1.00 92.56 81 ASN A C 1
ATOM 653 O O . ASN A 1 81 ? 8.400 1.399 -3.870 1.00 92.56 81 ASN A O 1
ATOM 657 N N . VAL A 1 82 ? 9.514 1.431 -1.935 1.00 91.25 82 VAL A N 1
ATOM 658 C CA . VAL A 1 82 ? 8.439 2.036 -1.152 1.00 91.25 82 VAL A CA 1
ATOM 659 C C . VAL A 1 82 ? 8.859 3.445 -0.774 1.00 91.25 82 VAL A C 1
ATOM 661 O O . VAL A 1 82 ? 9.919 3.644 -0.182 1.00 91.25 82 VAL A O 1
ATOM 664 N N . GLY A 1 83 ? 8.036 4.414 -1.147 1.00 90.38 83 GLY A N 1
ATOM 665 C CA . GLY A 1 83 ? 8.174 5.815 -0.797 1.00 90.38 83 GLY A CA 1
ATOM 666 C C . GLY A 1 83 ? 7.369 6.168 0.450 1.00 90.38 83 GLY A C 1
ATOM 667 O O . GLY A 1 83 ? 6.156 5.949 0.474 1.00 90.38 83 GLY A O 1
ATOM 668 N N . PHE A 1 84 ? 8.023 6.754 1.453 1.00 84.06 84 PHE A N 1
ATOM 669 C CA . PHE A 1 84 ? 7.375 7.380 2.606 1.00 84.06 84 PHE A CA 1
ATOM 670 C C . PHE A 1 84 ? 7.437 8.902 2.434 1.00 84.06 84 PHE A C 1
ATOM 672 O O . PHE A 1 84 ? 8.493 9.521 2.576 1.00 84.06 84 PHE A O 1
ATOM 679 N N . GLY A 1 85 ? 6.307 9.523 2.090 1.00 74.50 85 GLY A N 1
ATOM 680 C CA . GLY A 1 85 ? 6.270 10.958 1.793 1.00 74.50 85 GLY A CA 1
ATOM 681 C C . GLY A 1 85 ? 7.116 11.347 0.569 1.00 74.50 85 GLY A C 1
ATOM 682 O O . GLY A 1 85 ? 7.191 10.609 -0.410 1.00 74.50 85 GLY A O 1
ATOM 683 N N . THR A 1 86 ? 7.721 12.539 0.602 1.00 68.56 86 THR A N 1
ATOM 684 C CA . THR A 1 86 ? 8.320 13.193 -0.579 1.00 68.56 86 THR A CA 1
ATOM 685 C C . THR A 1 86 ? 9.780 12.839 -0.861 1.00 68.56 86 THR A C 1
ATOM 687 O O . THR A 1 86 ? 10.219 13.014 -1.994 1.00 68.56 86 THR A O 1
ATOM 690 N N . ALA A 1 87 ? 10.548 12.383 0.131 1.00 65.81 87 ALA A N 1
ATOM 691 C CA . ALA A 1 87 ? 12.008 12.275 0.006 1.00 65.81 87 ALA A CA 1
ATOM 692 C C . ALA A 1 87 ? 12.570 10.871 0.266 1.00 65.81 87 ALA A C 1
ATOM 694 O O . ALA A 1 87 ? 13.647 10.545 -0.231 1.00 65.81 87 ALA A O 1
ATOM 695 N N . GLU A 1 88 ? 11.870 10.025 1.023 1.00 81.06 88 GLU A N 1
ATOM 696 C CA . GLU A 1 88 ? 12.406 8.733 1.437 1.00 81.06 88 GLU A CA 1
ATOM 697 C C . GLU A 1 88 ? 11.874 7.618 0.537 1.00 81.06 88 GLU A C 1
ATOM 699 O O . GLU A 1 88 ? 10.676 7.346 0.522 1.00 81.06 88 GLU A O 1
ATOM 704 N N . ARG A 1 89 ? 12.768 6.962 -0.212 1.00 84.88 89 ARG A N 1
ATOM 705 C CA . ARG A 1 89 ? 12.471 5.756 -0.997 1.00 84.88 89 ARG A CA 1
ATOM 706 C C . ARG A 1 89 ? 13.368 4.620 -0.543 1.00 84.88 89 ARG A C 1
ATOM 708 O O . ARG A 1 89 ? 14.590 4.727 -0.596 1.00 84.88 89 ARG A O 1
ATOM 715 N N . VAL A 1 90 ? 12.755 3.521 -0.132 1.00 88.25 90 VAL A N 1
ATOM 716 C CA . VAL A 1 90 ? 13.448 2.365 0.430 1.00 88.25 90 VAL A CA 1
ATOM 717 C C . VAL A 1 90 ? 13.076 1.122 -0.362 1.00 88.25 90 VAL A C 1
ATOM 719 O O . VAL A 1 90 ? 11.903 0.846 -0.606 1.00 88.25 90 VAL A O 1
ATOM 722 N N . HIS A 1 91 ? 14.074 0.337 -0.757 1.00 89.00 91 HIS A N 1
ATOM 723 C CA . HIS A 1 91 ? 13.831 -0.928 -1.439 1.00 89.00 91 HIS A CA 1
ATOM 724 C C . HIS A 1 91 ? 13.110 -1.916 -0.505 1.00 89.00 91 HIS A C 1
ATOM 726 O O . HIS A 1 91 ? 13.495 -2.071 0.653 1.00 89.00 91 HIS A O 1
ATOM 732 N N . MET A 1 92 ? 12.102 -2.647 -0.990 1.00 87.25 92 MET A N 1
ATOM 733 C CA . MET A 1 92 ? 11.250 -3.516 -0.158 1.00 87.25 92 MET A CA 1
ATOM 734 C C . MET A 1 92 ? 12.044 -4.549 0.665 1.00 87.25 92 MET A C 1
ATOM 736 O O . MET A 1 92 ? 11.643 -4.906 1.772 1.00 87.25 92 MET A O 1
ATOM 740 N N . ARG A 1 93 ? 13.202 -5.004 0.167 1.00 85.81 93 ARG A N 1
ATOM 741 C CA . ARG A 1 93 ? 14.110 -5.900 0.911 1.00 85.81 93 ARG A CA 1
ATOM 742 C C . ARG A 1 93 ? 14.617 -5.284 2.219 1.00 85.81 93 ARG A C 1
ATOM 744 O O . ARG A 1 93 ? 14.788 -6.000 3.200 1.00 85.81 93 ARG A O 1
ATOM 751 N N . GLU A 1 94 ? 14.845 -3.977 2.234 1.00 82.75 94 GLU A N 1
ATOM 752 C CA . GLU A 1 94 ? 15.338 -3.240 3.400 1.00 82.75 94 GLU A CA 1
ATOM 753 C C . GLU A 1 94 ? 14.242 -3.060 4.460 1.00 82.75 94 GLU A C 1
ATOM 755 O O . GLU A 1 94 ? 14.540 -3.079 5.652 1.00 82.75 94 GLU A O 1
ATOM 760 N N . LEU A 1 95 ? 12.972 -2.988 4.045 1.00 78.50 95 LEU A N 1
ATOM 761 C CA . LEU A 1 95 ? 11.815 -2.895 4.949 1.00 78.50 95 LEU A CA 1
ATOM 762 C C . LEU A 1 95 ? 11.523 -4.188 5.699 1.00 78.50 95 LEU A C 1
ATOM 764 O O . LEU A 1 95 ? 10.967 -4.162 6.791 1.00 78.50 95 LEU A O 1
ATOM 768 N N . ARG A 1 96 ? 11.893 -5.329 5.112 1.00 71.56 96 ARG A N 1
ATOM 769 C CA . ARG A 1 96 ? 11.719 -6.649 5.731 1.00 71.56 96 ARG A CA 1
ATOM 770 C C . ARG A 1 96 ? 12.808 -6.969 6.760 1.00 71.56 96 ARG A C 1
ATOM 772 O O . ARG A 1 96 ? 12.833 -8.082 7.281 1.00 71.56 96 ARG A O 1
ATOM 779 N N . LYS A 1 97 ? 13.722 -6.037 7.057 1.00 67.06 97 LYS A N 1
ATOM 780 C CA . LYS A 1 97 ? 14.711 -6.228 8.125 1.00 67.06 97 LYS A CA 1
ATOM 781 C C . LYS A 1 97 ? 13.986 -6.315 9.469 1.00 67.06 97 LYS A C 1
ATOM 783 O O . LYS A 1 97 ? 13.129 -5.490 9.771 1.00 67.06 97 LYS A O 1
ATOM 788 N N . MET A 1 98 ? 14.338 -7.325 10.269 1.00 52.03 98 MET A N 1
ATOM 789 C CA . MET A 1 98 ? 13.809 -7.504 11.623 1.00 52.03 98 MET A CA 1
ATOM 790 C C . MET A 1 98 ? 13.903 -6.197 12.418 1.00 52.03 98 MET A C 1
ATOM 792 O O . MET A 1 98 ? 14.909 -5.484 12.334 1.00 52.03 98 MET A O 1
ATOM 796 N N . LYS A 1 99 ? 12.861 -5.912 13.211 1.00 52.59 99 LYS A N 1
ATOM 797 C CA . LYS A 1 99 ? 12.845 -4.807 14.176 1.00 52.59 99 LYS A CA 1
ATOM 798 C C . LYS A 1 99 ? 14.154 -4.843 14.971 1.00 52.59 99 LYS A C 1
ATOM 800 O O . LYS A 1 99 ? 14.442 -5.825 15.652 1.00 52.59 99 LYS A O 1
ATOM 805 N N . LYS A 1 100 ? 14.967 -3.789 14.861 1.00 56.91 100 LYS A N 1
ATOM 806 C CA . LYS A 1 100 ? 16.199 -3.671 15.648 1.00 56.91 100 LYS A CA 1
ATOM 807 C C . LYS A 1 100 ? 15.813 -3.533 17.122 1.00 56.91 100 LYS A C 1
ATOM 809 O O . LYS A 1 100 ? 14.806 -2.900 17.435 1.00 56.91 100 LYS A O 1
ATOM 814 N N . GLN A 1 101 ? 16.633 -4.052 18.037 1.00 57.06 101 GLN A N 1
ATOM 815 C CA . GLN A 1 101 ? 16.417 -3.869 19.484 1.00 57.06 101 GLN A CA 1
ATOM 816 C C . GLN A 1 101 ? 16.301 -2.383 19.889 1.00 57.06 101 GLN A C 1
ATOM 818 O O . GLN A 1 101 ? 15.673 -2.068 20.892 1.00 57.06 101 GLN A O 1
ATOM 823 N N . SER A 1 102 ? 16.847 -1.461 19.087 1.00 56.88 102 SER A N 1
ATOM 824 C CA . SER A 1 102 ? 16.789 -0.009 19.304 1.00 56.88 102 SER A CA 1
ATOM 825 C C . SER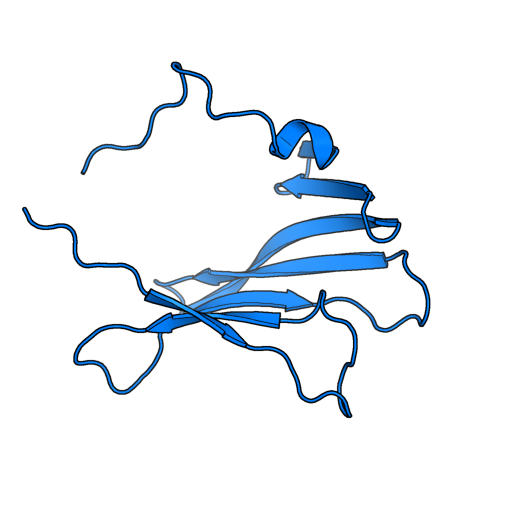 A 1 102 ? 15.498 0.674 18.822 1.00 56.88 102 SER A C 1
ATOM 827 O O . SER A 1 102 ? 15.362 1.889 18.966 1.00 56.88 102 SER A O 1
ATOM 829 N N . SER A 1 103 ? 14.566 -0.050 18.198 1.00 54.53 103 SER A N 1
ATOM 830 C CA . SER A 1 103 ? 13.320 0.526 17.683 1.00 54.53 103 SER A CA 1
ATOM 831 C C . SER A 1 103 ? 12.333 0.791 18.827 1.00 54.53 103 SER A C 1
ATOM 833 O O . SER A 1 103 ? 11.723 -0.141 19.354 1.00 54.53 103 SER A O 1
ATOM 835 N N . LYS A 1 104 ? 12.146 2.066 19.194 1.00 57.31 104 LYS A N 1
ATOM 836 C CA . LYS A 1 104 ? 11.154 2.495 20.193 1.00 57.31 104 LYS A CA 1
ATOM 837 C C . LYS A 1 104 ? 9.730 2.261 19.663 1.00 57.31 104 LYS A C 1
ATOM 839 O O . LYS A 1 104 ? 9.336 2.871 18.676 1.00 57.31 104 LYS A O 1
ATOM 844 N N . CYS A 1 105 ? 8.964 1.392 20.324 1.00 45.25 105 CYS A N 1
ATOM 845 C CA . CYS A 1 105 ? 7.499 1.482 20.312 1.00 45.25 105 CYS A CA 1
ATOM 846 C C . CYS A 1 105 ? 7.112 2.589 21.299 1.00 45.25 105 CYS A C 1
ATOM 848 O O . CYS A 1 105 ? 7.679 2.636 22.390 1.00 45.25 105 CYS A O 1
ATOM 850 N N . GLY A 1 106 ? 6.202 3.485 20.907 1.00 40.22 106 GLY A N 1
ATOM 851 C CA . GLY A 1 106 ? 5.652 4.504 21.807 1.00 40.22 106 GLY A CA 1
ATOM 852 C C . GLY A 1 106 ? 4.957 3.875 23.024 1.00 40.22 106 GLY A C 1
ATOM 853 O O . GLY A 1 106 ? 4.603 2.694 22.962 1.00 40.22 106 GLY A O 1
ATOM 854 N N . PRO A 1 107 ? 4.828 4.624 24.135 1.00 44.06 107 PRO A N 1
ATOM 855 C CA . PRO A 1 107 ? 4.314 4.084 25.387 1.00 44.06 107 PRO A CA 1
ATOM 856 C C . PRO A 1 107 ? 2.810 3.760 25.290 1.00 44.06 107 PRO A C 1
ATOM 858 O O . PRO A 1 107 ? 2.146 4.292 24.396 1.00 44.06 107 PRO A O 1
ATOM 861 N N . PRO A 1 108 ? 2.322 2.858 26.164 1.00 47.22 108 PRO A N 1
ATOM 862 C CA . PRO A 1 108 ? 0.943 2.364 26.179 1.00 47.22 108 PRO A CA 1
ATOM 863 C C . PRO A 1 108 ? -0.095 3.440 26.503 1.00 47.22 108 PRO A C 1
ATOM 865 O O . PRO A 1 108 ? 0.257 4.418 27.203 1.00 47.22 108 PRO A O 1
#

Secondary structure (DSSP, 8-state):
-PPPP-EEEEEPPPTTT---TT-EEEEEEPTT-SS-EEEEEEE----SSS-EEEEEEEE-TTT--EEEEEEEEESSSS-EEEEETTTEEEEHHHHTSPPPTT-PPPP-

Radius of gyration: 16.21 Å; chains: 1; bounding box: 39×24×49 Å

pLDDT: mean 82.12, std 14.11, range [38.16, 95.12]

Foldseek 3Di:
DPPDDWDKDKAADDCVVPVDPQFIWIWTDDPPDPDTHTFKTWDFDPPVFQFGKIFIWGQDPVPRDTDTAKIWGGPGVVWTWIDGPDPDIHTVVVVPPPDDPPDDDDDD

Organism: NCBI:txid34475